Protein AF-A0AAV0GRJ3-F1 (afdb_monomer)

Mean predicted aligned error: 12.05 Å

Solvent-accessible surface area (backbone atoms only — not comparable to full-atom values): 4587 Å² total; per-residue (Å²): 124,64,69,80,80,45,62,66,64,61,56,45,55,55,55,68,68,43,93,72,78,51,74,65,56,54,49,53,50,33,53,37,25,51,77,70,70,37,55,67,60,24,49,51,51,51,49,50,47,63,68,44,82,89,46,82,82,54,74,63,58,62,48,51,53,54,49,51,56,53,57,58,64,75,76,113

Foldseek 3Di:
DCLPPHDLVVLVVVLVPDPDADPVSLVVSLVSCVVVVNNVVSVVSVVVQVVPPPDDPDPVVVVVVVVVVVVVVVVD

Organism: NCBI:txid586396

Nearest PDB structures (foldseek):
  5m72-assembly1_A  TM=6.741E-01  e=7.403E+00  Homo sapiens
  7sa1-assembly2_C  TM=3.817E-01  e=6.929E+00  Arabidopsis thaliana

Sequence (76 aa):
MYTRCGTISSA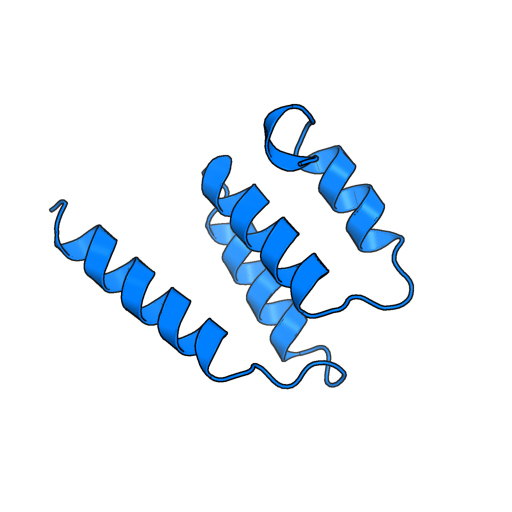RELFDRMPTKDIVAWKSMIDGYGIHGLGLEALNLFHTMLEERSVAPNSLTFRSLLSSYTVTATLA

Structure (mmCIF, N/CA/C/O backbone):
data_AF-A0AAV0GRJ3-F1
#
_entry.id   AF-A0AAV0GRJ3-F1
#
loop_
_atom_site.group_PDB
_atom_site.id
_atom_site.type_symbol
_atom_site.label_atom_id
_atom_site.label_alt_id
_atom_site.label_comp_id
_atom_site.label_asym_id
_atom_site.label_entity_id
_atom_site.label_seq_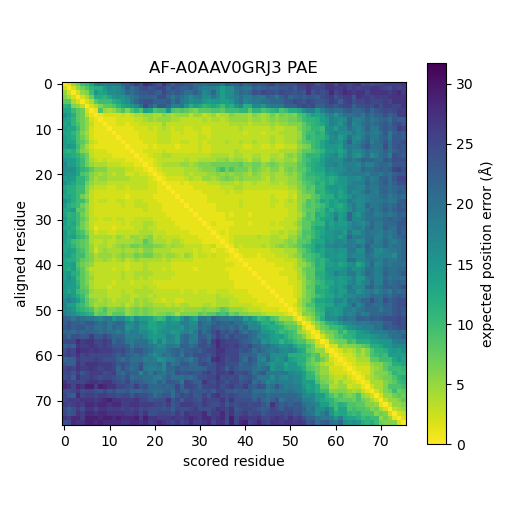id
_atom_site.pdbx_PDB_ins_code
_atom_site.Cartn_x
_atom_site.Cartn_y
_atom_site.Cartn_z
_atom_site.occupancy
_atom_site.B_iso_or_equiv
_atom_site.auth_seq_id
_atom_site.auth_comp_id
_atom_site.auth_asym_id
_atom_site.auth_atom_id
_atom_site.pdbx_PDB_model_num
ATOM 1 N N . MET A 1 1 ? -0.873 -11.445 -8.743 1.00 44.66 1 MET A N 1
ATOM 2 C CA . MET A 1 1 ? -1.120 -11.814 -10.159 1.00 44.66 1 MET A CA 1
ATOM 3 C C . MET A 1 1 ? -1.624 -10.641 -11.002 1.00 44.66 1 MET A C 1
ATOM 5 O O . MET A 1 1 ? -1.235 -10.573 -12.155 1.00 44.66 1 MET A O 1
ATOM 9 N N . TYR A 1 2 ? -2.375 -9.681 -10.444 1.00 42.97 2 TYR A N 1
ATOM 10 C CA . TYR A 1 2 ? -2.784 -8.460 -11.166 1.00 42.97 2 TYR A CA 1
ATOM 11 C C . TYR A 1 2 ? -1.689 -7.389 -11.316 1.00 42.97 2 TYR A C 1
ATOM 13 O O . TYR A 1 2 ? -1.743 -6.580 -12.231 1.00 42.97 2 TYR A O 1
ATOM 21 N N . THR A 1 3 ? -0.651 -7.415 -10.479 1.00 42.53 3 THR A N 1
ATOM 22 C CA . THR A 1 3 ? 0.433 -6.415 -10.478 1.00 42.53 3 THR A CA 1
ATOM 23 C C . THR A 1 3 ? 1.537 -6.660 -11.512 1.00 42.53 3 THR A C 1
ATOM 25 O O . THR A 1 3 ? 2.421 -5.823 -11.645 1.00 42.53 3 THR A O 1
ATOM 28 N N . ARG A 1 4 ? 1.515 -7.789 -12.244 1.00 44.38 4 ARG A N 1
ATOM 29 C CA . ARG A 1 4 ? 2.511 -8.094 -13.294 1.00 44.38 4 ARG A CA 1
ATOM 30 C C . ARG A 1 4 ? 2.076 -7.711 -14.714 1.00 44.38 4 ARG A C 1
ATOM 32 O O . ARG A 1 4 ? 2.929 -7.703 -15.592 1.00 44.38 4 ARG A O 1
ATOM 39 N N . CYS A 1 5 ? 0.797 -7.392 -14.940 1.00 51.38 5 CYS A N 1
ATOM 40 C CA . CYS A 1 5 ? 0.262 -7.130 -16.287 1.00 51.38 5 CYS A CA 1
ATOM 41 C C . CYS A 1 5 ? -0.766 -5.985 -16.376 1.00 51.38 5 CYS A C 1
ATOM 43 O O . CYS A 1 5 ? -1.253 -5.718 -17.469 1.00 51.38 5 CYS A O 1
ATOM 45 N N . GLY A 1 6 ? -1.129 -5.325 -15.274 1.00 55.84 6 GLY A N 1
ATOM 46 C CA . GLY A 1 6 ? -2.174 -4.300 -15.259 1.00 55.84 6 GLY A CA 1
ATOM 47 C C . GLY A 1 6 ? -1.702 -3.049 -14.539 1.00 55.84 6 GLY A C 1
ATOM 48 O O . GLY A 1 6 ? -1.065 -3.146 -13.492 1.00 55.84 6 GLY A O 1
ATOM 49 N N . THR A 1 7 ? -2.014 -1.891 -15.116 1.00 69.69 7 THR A N 1
ATOM 50 C CA . THR A 1 7 ? -1.812 -0.561 -14.535 1.00 69.69 7 THR A CA 1
ATOM 51 C C . THR A 1 7 ? -2.089 -0.574 -13.037 1.00 69.69 7 THR A C 1
ATOM 53 O O . THR A 1 7 ? -3.202 -0.888 -12.611 1.00 69.69 7 THR A O 1
ATOM 56 N N . ILE A 1 8 ? -1.085 -0.207 -12.235 1.00 81.12 8 ILE A N 1
ATOM 57 C CA . ILE A 1 8 ? -1.197 -0.061 -10.776 1.00 81.12 8 ILE A CA 1
ATOM 58 C C . ILE A 1 8 ? -2.422 0.779 -10.373 1.00 81.12 8 ILE A C 1
ATOM 60 O O . ILE A 1 8 ? -3.036 0.522 -9.343 1.00 81.12 8 ILE A O 1
ATOM 64 N N . SER A 1 9 ? -2.844 1.703 -11.241 1.00 81.56 9 SER A N 1
ATOM 65 C CA . SER A 1 9 ? -4.071 2.497 -11.146 1.00 81.56 9 SER A CA 1
ATOM 66 C C . SER A 1 9 ? -5.339 1.644 -11.036 1.00 81.56 9 SER A C 1
ATOM 68 O O . SER A 1 9 ? -6.153 1.865 -10.150 1.00 81.56 9 SER A O 1
ATOM 70 N N . SER A 1 10 ? -5.489 0.616 -11.874 1.00 83.06 10 SER A N 1
ATOM 71 C CA . SER A 1 10 ? -6.653 -0.281 -11.847 1.00 83.06 10 SER A CA 1
ATOM 72 C C . SER A 1 10 ? -6.639 -1.181 -10.611 1.00 83.06 10 SER A C 1
ATOM 74 O O . SER A 1 10 ? -7.682 -1.447 -10.018 1.00 83.06 10 SER A O 1
ATOM 76 N N . ALA A 1 11 ? -5.450 -1.627 -10.189 1.00 84.44 11 ALA A N 1
ATOM 77 C CA . ALA A 1 11 ? -5.292 -2.351 -8.930 1.00 84.44 11 ALA A CA 1
ATOM 78 C C . ALA A 1 11 ? -5.659 -1.459 -7.731 1.00 84.44 11 ALA A C 1
ATOM 80 O O . ALA A 1 11 ? -6.312 -1.926 -6.798 1.00 84.44 11 ALA A O 1
ATOM 81 N N . ARG A 1 12 ? -5.315 -0.165 -7.795 1.00 87.69 12 ARG A N 1
ATOM 82 C CA . ARG A 1 12 ? -5.665 0.821 -6.775 1.00 87.69 12 ARG A CA 1
ATOM 83 C C . ARG A 1 12 ? -7.167 1.099 -6.715 1.00 87.69 12 ARG A C 1
ATOM 85 O O . ARG A 1 12 ? -7.724 1.078 -5.625 1.00 87.69 12 ARG A O 1
ATOM 92 N N . GLU A 1 13 ? -7.834 1.279 -7.851 1.00 87.12 13 GLU A N 1
ATOM 93 C CA . GLU A 1 13 ? -9.295 1.443 -7.892 1.00 87.12 13 GLU A CA 1
ATOM 94 C C . GLU A 1 13 ? -10.021 0.245 -7.272 1.00 87.12 13 GLU A C 1
ATOM 96 O O . GLU A 1 13 ? -10.985 0.399 -6.519 1.00 87.12 13 GLU A O 1
ATOM 101 N N . LEU A 1 14 ? -9.553 -0.967 -7.576 1.00 86.25 14 LEU A N 1
ATOM 102 C CA . LEU A 1 14 ? -10.146 -2.189 -7.046 1.00 86.25 14 LEU A CA 1
ATOM 103 C C . LEU A 1 14 ? -9.921 -2.288 -5.536 1.00 86.25 14 LEU A C 1
ATOM 105 O O . LEU A 1 14 ? -10.858 -2.611 -4.811 1.00 86.25 14 LEU A O 1
ATOM 109 N N . PHE A 1 15 ? -8.721 -1.932 -5.073 1.00 87.62 15 PHE A N 1
ATOM 110 C CA . PHE A 1 15 ? -8.375 -1.832 -3.659 1.00 87.62 15 PHE A CA 1
ATOM 111 C C . PHE A 1 15 ? -9.258 -0.817 -2.917 1.00 87.62 15 PHE A C 1
ATOM 113 O O . PHE A 1 15 ? -9.804 -1.133 -1.860 1.00 87.62 15 PHE A O 1
ATOM 120 N N . ASP A 1 16 ? -9.480 0.369 -3.483 1.00 87.38 16 ASP A N 1
ATOM 121 C CA . ASP A 1 16 ? -10.318 1.410 -2.875 1.00 87.38 16 ASP A CA 1
ATOM 122 C C . ASP A 1 16 ? -11.765 0.977 -2.708 1.00 87.38 16 AS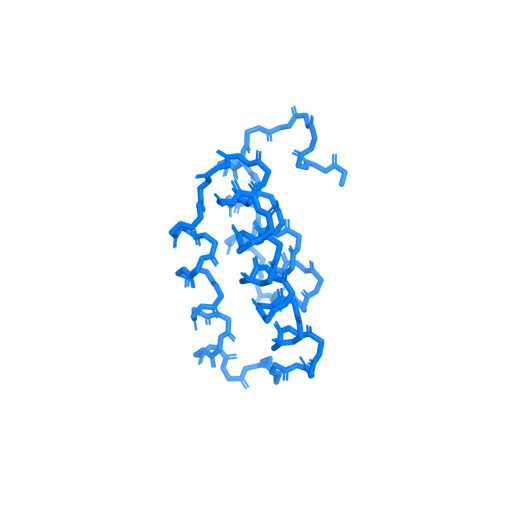P A C 1
ATOM 124 O O . ASP A 1 16 ? -12.371 1.231 -1.666 1.00 87.38 16 ASP A O 1
ATOM 128 N N . ARG A 1 17 ? -12.287 0.244 -3.692 1.00 87.44 17 ARG A N 1
ATOM 129 C CA . ARG A 1 17 ? -13.643 -0.306 -3.667 1.00 87.44 17 ARG A CA 1
ATOM 130 C C . ARG A 1 17 ? -13.823 -1.466 -2.687 1.00 87.44 17 ARG A C 1
ATOM 132 O O . ARG A 1 17 ? -14.964 -1.874 -2.476 1.00 87.44 17 ARG A O 1
ATOM 139 N N . MET A 1 18 ? -12.756 -2.013 -2.094 1.00 83.75 18 MET A N 1
ATOM 140 C CA . MET A 1 18 ? -12.883 -3.082 -1.099 1.00 83.75 18 MET A CA 1
ATOM 141 C C . MET A 1 18 ? -13.452 -2.511 0.212 1.00 83.75 18 MET A C 1
ATOM 143 O O . MET A 1 18 ? -12.796 -1.660 0.824 1.00 83.75 18 MET A O 1
ATOM 147 N N . PRO A 1 19 ? -14.632 -2.980 0.670 1.00 78.56 19 PRO A N 1
ATOM 148 C CA . PRO A 1 19 ? -15.252 -2.503 1.908 1.00 78.56 19 PRO A CA 1
ATOM 149 C C . PRO A 1 19 ? -14.453 -2.915 3.150 1.00 78.56 19 PRO A C 1
ATOM 151 O O . PRO A 1 19 ? -14.471 -2.222 4.161 1.00 78.56 19 PRO A O 1
ATOM 154 N N . THR A 1 20 ? -13.722 -4.026 3.061 1.00 79.00 20 THR A N 1
ATOM 155 C CA . THR A 1 20 ? -12.765 -4.495 4.060 1.00 79.00 20 THR A CA 1
ATOM 156 C C . THR A 1 20 ? -11.476 -4.884 3.350 1.00 79.00 20 THR A C 1
ATOM 158 O O . THR A 1 20 ? -11.490 -5.626 2.367 1.00 79.00 20 THR A O 1
ATOM 161 N N . LYS A 1 21 ? -10.352 -4.347 3.826 1.00 83.94 21 LYS A N 1
ATOM 162 C CA . LYS A 1 21 ? -9.021 -4.591 3.265 1.00 83.94 21 LYS A CA 1
ATOM 163 C C . LYS A 1 21 ? -8.246 -5.454 4.249 1.00 83.94 21 LYS A C 1
ATOM 165 O O . LYS A 1 21 ? -7.979 -5.030 5.371 1.00 83.94 21 LYS A O 1
ATOM 170 N N . ASP A 1 22 ? -7.924 -6.677 3.849 1.00 81.75 22 ASP A N 1
ATOM 171 C CA . ASP A 1 22 ? -7.106 -7.575 4.658 1.00 81.75 22 ASP A CA 1
ATOM 172 C C . ASP A 1 22 ? -5.605 -7.267 4.493 1.00 81.75 22 ASP A C 1
ATOM 174 O O . ASP A 1 22 ? -5.177 -6.561 3.576 1.00 81.75 22 ASP A O 1
ATOM 178 N N . ILE A 1 23 ? -4.774 -7.806 5.392 1.00 80.50 23 ILE A N 1
ATOM 179 C CA . ILE A 1 23 ? -3.306 -7.637 5.351 1.00 80.50 23 ILE A CA 1
ATOM 180 C C . ILE A 1 23 ? -2.728 -8.046 3.989 1.00 80.50 23 ILE A C 1
ATOM 182 O O . ILE A 1 23 ? -1.742 -7.467 3.531 1.00 80.50 23 ILE A O 1
ATOM 186 N N . VAL A 1 24 ? -3.336 -9.037 3.334 1.00 82.00 24 VAL A N 1
ATOM 187 C CA . VAL A 1 24 ? -2.885 -9.550 2.039 1.00 82.00 24 VAL A CA 1
ATOM 188 C C . VAL A 1 24 ? -3.161 -8.541 0.920 1.00 82.00 24 VAL A C 1
ATOM 190 O O . VAL A 1 24 ? -2.287 -8.345 0.074 1.00 82.00 24 VAL A O 1
ATOM 193 N N . ALA A 1 25 ? -4.305 -7.855 0.927 1.00 84.88 25 ALA A N 1
ATOM 194 C CA . ALA A 1 25 ? -4.644 -6.788 -0.011 1.00 84.88 25 ALA A CA 1
ATOM 195 C C . ALA A 1 25 ? -3.720 -5.576 0.160 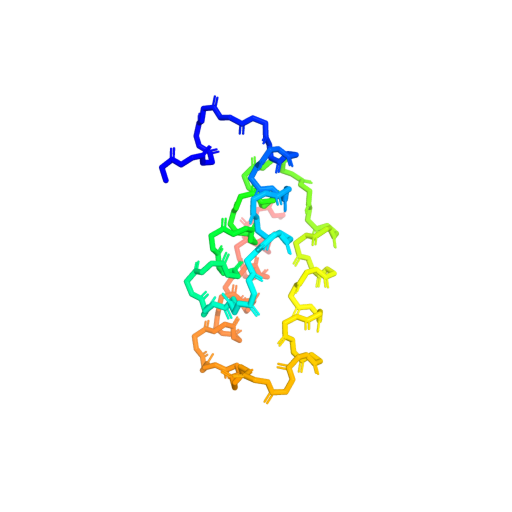1.00 84.88 25 ALA A C 1
ATOM 197 O O . ALA A 1 25 ? -3.162 -5.094 -0.829 1.00 84.88 25 ALA A O 1
ATOM 198 N N . TRP A 1 26 ? -3.488 -5.137 1.404 1.00 87.38 26 TRP A N 1
ATOM 199 C CA . TRP A 1 26 ? -2.535 -4.063 1.710 1.00 87.38 26 TRP A CA 1
ATOM 200 C C . TRP A 1 26 ? -1.138 -4.406 1.200 1.00 87.38 26 TRP A C 1
ATOM 202 O O . TRP A 1 26 ? -0.547 -3.646 0.433 1.00 87.38 26 TRP A O 1
ATOM 212 N N . LYS A 1 27 ? -0.637 -5.597 1.549 1.00 83.88 27 LYS A N 1
ATOM 213 C CA . LYS A 1 27 ? 0.669 -6.075 1.091 1.00 83.88 27 LYS A CA 1
ATOM 214 C C . LYS A 1 27 ? 0.751 -6.145 -0.431 1.00 83.88 27 LYS A C 1
ATOM 216 O O . LYS A 1 27 ? 1.740 -5.705 -1.004 1.00 83.88 27 LYS A O 1
ATOM 221 N N . SER A 1 28 ? -0.283 -6.666 -1.086 1.00 87.19 28 SER A N 1
ATOM 222 C CA . SER A 1 28 ? -0.313 -6.794 -2.545 1.00 87.19 28 SER A CA 1
ATOM 223 C C . SER A 1 28 ? -0.231 -5.438 -3.246 1.00 87.19 28 SER A C 1
ATOM 225 O O . SER A 1 28 ? 0.434 -5.337 -4.278 1.00 87.19 28 SER A O 1
ATOM 227 N N . MET A 1 29 ? -0.857 -4.395 -2.689 1.00 88.75 29 MET A N 1
ATOM 228 C CA . MET A 1 29 ? -0.745 -3.040 -3.231 1.00 88.75 29 MET A CA 1
ATOM 229 C C . MET A 1 29 ? 0.594 -2.377 -2.927 1.00 88.75 29 MET A C 1
ATOM 231 O O . MET A 1 29 ? 1.159 -1.756 -3.822 1.00 88.75 29 MET A O 1
ATOM 235 N N . ILE A 1 30 ? 1.134 -2.544 -1.718 1.00 87.06 30 ILE A N 1
ATOM 236 C CA . ILE A 1 30 ? 2.466 -2.035 -1.351 1.00 87.06 30 ILE A CA 1
ATOM 237 C C . ILE A 1 30 ? 3.543 -2.664 -2.248 1.00 87.06 30 ILE A C 1
ATOM 239 O O . ILE A 1 30 ? 4.350 -1.947 -2.836 1.00 87.06 30 ILE A O 1
ATOM 243 N N . ASP A 1 31 ? 3.512 -3.988 -2.425 1.00 85.00 31 ASP A N 1
ATOM 244 C CA . ASP A 1 31 ? 4.424 -4.706 -3.322 1.00 85.00 31 ASP A CA 1
ATOM 245 C C . ASP A 1 31 ? 4.220 -4.247 -4.782 1.00 85.00 31 ASP A C 1
ATOM 247 O O . ASP A 1 31 ? 5.184 -4.066 -5.526 1.00 85.00 31 ASP A O 1
ATOM 251 N N . GLY A 1 32 ? 2.967 -4.006 -5.192 1.00 86.75 32 GLY A N 1
ATOM 252 C CA . GLY A 1 32 ? 2.626 -3.450 -6.502 1.00 86.75 32 GLY A CA 1
ATOM 253 C C . GLY A 1 32 ? 3.241 -2.071 -6.745 1.00 86.75 32 GLY A C 1
ATOM 254 O O . GLY 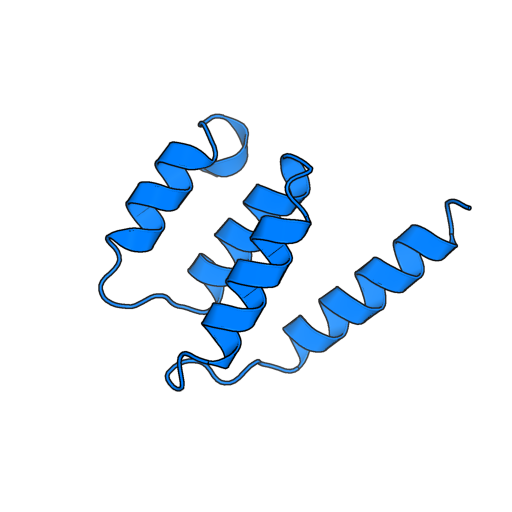A 1 32 ? 3.848 -1.859 -7.794 1.00 86.75 32 GLY A O 1
ATOM 255 N N . TYR A 1 33 ? 3.136 -1.158 -5.780 1.00 87.06 33 TYR A N 1
ATOM 256 C CA . TYR A 1 33 ? 3.764 0.160 -5.844 1.00 87.06 33 TYR A CA 1
ATOM 257 C C . TYR A 1 33 ? 5.297 0.065 -5.877 1.00 87.06 33 TYR A C 1
ATOM 259 O O . TYR A 1 33 ? 5.927 0.747 -6.685 1.00 87.06 33 TYR A O 1
ATOM 267 N N . GLY A 1 34 ? 5.891 -0.841 -5.091 1.00 84.12 34 GLY A N 1
ATOM 268 C CA . GLY A 1 34 ? 7.333 -1.100 -5.098 1.00 84.12 34 GLY A CA 1
ATOM 269 C C . GLY A 1 34 ? 7.860 -1.566 -6.460 1.00 84.12 34 GLY A C 1
ATOM 270 O O . GLY A 1 34 ? 8.863 -1.044 -6.939 1.00 84.12 34 GLY A O 1
ATOM 271 N N . ILE A 1 35 ? 7.149 -2.479 -7.134 1.00 84.44 35 ILE A N 1
ATOM 272 C CA . ILE A 1 35 ? 7.510 -2.958 -8.485 1.00 84.44 35 ILE A CA 1
ATOM 273 C C . ILE A 1 35 ? 7.461 -1.827 -9.527 1.00 84.44 35 ILE A C 1
ATOM 275 O O . ILE A 1 35 ? 8.240 -1.840 -10.477 1.00 84.44 35 ILE A O 1
ATOM 279 N N . HIS A 1 36 ? 6.576 -0.842 -9.351 1.00 81.44 36 HIS A N 1
ATOM 280 C CA . HIS A 1 36 ? 6.420 0.292 -10.270 1.00 81.44 36 HIS A CA 1
ATOM 281 C C . HIS A 1 36 ? 7.303 1.502 -9.911 1.00 81.44 36 HIS A C 1
ATOM 283 O O . HIS A 1 36 ? 7.188 2.543 -10.553 1.00 81.44 36 HIS A O 1
ATOM 289 N N . GLY A 1 37 ? 8.170 1.396 -8.896 1.00 84.00 37 GLY A N 1
ATOM 290 C CA . GLY A 1 37 ? 9.033 2.497 -8.448 1.00 84.00 37 GLY A CA 1
ATOM 291 C C . GLY A 1 37 ? 8.301 3.616 -7.694 1.00 84.00 37 GLY A C 1
ATOM 292 O O . GLY A 1 37 ? 8.881 4.668 -7.440 1.00 84.00 37 GLY A O 1
ATOM 293 N N . LEU A 1 38 ? 7.045 3.393 -7.302 1.00 84.12 38 LEU A N 1
ATOM 294 C CA . LEU A 1 38 ? 6.182 4.347 -6.596 1.00 84.12 38 LEU A CA 1
ATOM 295 C C . LEU A 1 38 ? 6.341 4.191 -5.075 1.00 84.12 38 LEU A C 1
ATOM 297 O O . LEU A 1 38 ? 5.417 3.827 -4.345 1.00 84.12 38 LEU A O 1
ATOM 301 N N . GLY A 1 39 ? 7.573 4.371 -4.596 1.00 82.44 39 GLY A N 1
ATOM 302 C CA . GLY A 1 39 ? 7.932 4.103 -3.201 1.00 82.44 39 GLY A CA 1
ATOM 303 C C . GLY A 1 39 ? 7.239 5.025 -2.191 1.00 82.44 39 GLY A C 1
ATOM 304 O O . GLY A 1 39 ? 6.917 4.588 -1.086 1.00 82.44 39 GLY A O 1
ATOM 305 N N . LEU A 1 40 ? 6.965 6.279 -2.563 1.00 84.75 40 LEU A N 1
ATOM 306 C CA . LEU A 1 40 ? 6.277 7.238 -1.691 1.00 84.75 40 LEU A CA 1
ATOM 307 C C . LEU A 1 40 ? 4.812 6.847 -1.478 1.00 84.75 40 LEU A C 1
ATOM 309 O O . LEU A 1 40 ? 4.293 6.920 -0.369 1.00 84.75 40 LEU A O 1
ATOM 313 N N . GLU A 1 41 ? 4.162 6.365 -2.526 1.00 86.62 41 GLU A N 1
ATOM 314 C CA . GLU A 1 41 ? 2.785 5.899 -2.544 1.00 86.62 41 GLU A CA 1
ATOM 315 C C . GLU A 1 41 ? 2.654 4.602 -1.748 1.00 86.62 41 GLU A C 1
ATOM 317 O O . GLU A 1 41 ? 1.698 4.4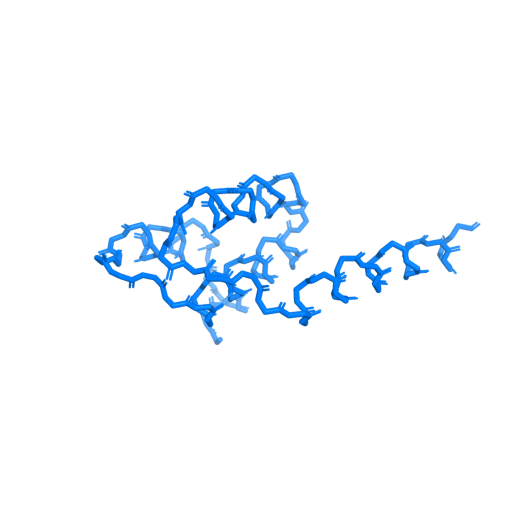42 -0.990 1.00 86.62 41 GLU A O 1
ATOM 322 N N . ALA A 1 42 ? 3.650 3.714 -1.848 1.00 86.69 42 ALA A N 1
ATOM 323 C CA . ALA A 1 42 ? 3.753 2.525 -1.009 1.00 86.69 42 ALA A CA 1
ATOM 324 C C . ALA A 1 42 ? 3.850 2.887 0.485 1.00 86.69 42 ALA A C 1
ATOM 326 O O . ALA A 1 42 ? 3.152 2.294 1.308 1.00 86.69 42 ALA A O 1
ATOM 327 N N . LEU A 1 43 ? 4.682 3.876 0.834 1.00 85.00 43 LEU A N 1
ATOM 328 C CA . LEU A 1 43 ? 4.842 4.356 2.211 1.00 85.00 43 LEU A CA 1
ATOM 329 C C . LEU A 1 43 ? 3.581 5.043 2.735 1.00 85.00 43 LEU A C 1
ATOM 331 O O . LEU A 1 43 ? 3.169 4.779 3.862 1.00 85.00 43 LEU A O 1
ATOM 335 N N . ASN A 1 44 ? 2.950 5.887 1.920 1.00 87.00 44 ASN A N 1
ATOM 336 C CA . ASN A 1 44 ? 1.709 6.555 2.288 1.00 87.00 44 ASN A CA 1
ATOM 337 C C . ASN A 1 44 ? 0.588 5.533 2.516 1.00 87.00 44 ASN A C 1
ATOM 339 O O . ASN A 1 44 ? -0.114 5.596 3.519 1.00 87.00 44 ASN A O 1
ATOM 343 N N . LEU A 1 45 ? 0.480 4.530 1.637 1.00 87.00 45 LEU A N 1
ATOM 344 C CA . LEU A 1 45 ? -0.480 3.441 1.791 1.00 87.00 45 LEU A CA 1
ATOM 345 C C . LEU A 1 45 ? -0.206 2.619 3.060 1.00 87.00 45 LEU A C 1
ATOM 347 O O . LEU A 1 45 ? -1.136 2.260 3.777 1.00 87.00 45 LEU A O 1
ATOM 351 N N . PHE A 1 46 ? 1.062 2.350 3.370 1.00 83.38 46 PHE A N 1
ATOM 352 C CA . PHE A 1 46 ? 1.441 1.686 4.613 1.00 83.38 46 PHE A CA 1
ATOM 353 C C . PHE A 1 46 ? 1.082 2.518 5.854 1.00 83.38 46 PHE A C 1
ATOM 355 O O . PHE A 1 46 ? 0.630 1.961 6.848 1.00 83.38 46 PHE A O 1
ATOM 362 N N . HIS A 1 47 ? 1.214 3.844 5.800 1.00 83.12 47 HIS A N 1
ATOM 363 C CA . HIS A 1 47 ? 0.772 4.718 6.886 1.00 83.12 47 HIS A CA 1
ATOM 364 C C . HIS A 1 47 ? -0.748 4.641 7.077 1.00 83.12 47 HIS A C 1
ATOM 366 O O . HIS A 1 47 ? -1.215 4.425 8.191 1.00 83.12 47 HIS A O 1
ATOM 372 N N . THR A 1 48 ? -1.520 4.718 5.988 1.00 84.44 48 THR A N 1
ATOM 373 C CA . THR A 1 48 ? -2.983 4.571 6.040 1.00 84.44 48 THR A CA 1
ATOM 374 C C . THR A 1 48 ? -3.399 3.213 6.614 1.00 84.44 48 THR A C 1
ATOM 376 O O . THR A 1 48 ? -4.336 3.144 7.402 1.00 84.44 48 THR A O 1
ATOM 379 N N . MET A 1 49 ? -2.669 2.140 6.289 1.00 80.88 49 MET A N 1
ATOM 380 C CA . MET A 1 49 ? -2.876 0.815 6.887 1.00 80.88 49 MET A CA 1
ATOM 381 C C . MET A 1 49 ? -2.702 0.826 8.414 1.00 80.88 49 MET A C 1
ATOM 383 O O . MET A 1 49 ? -3.412 0.108 9.108 1.00 80.88 49 MET A O 1
ATOM 387 N N . LEU A 1 50 ? -1.745 1.601 8.937 1.00 74.88 50 LEU A N 1
ATOM 388 C CA . LEU A 1 50 ? -1.485 1.712 10.377 1.00 74.88 50 LEU A CA 1
ATOM 389 C C . LEU A 1 50 ? -2.535 2.565 11.103 1.00 74.88 50 LEU A C 1
ATOM 391 O O . LEU A 1 50 ? -2.825 2.312 12.272 1.00 74.88 50 LEU A O 1
ATOM 395 N N . GLU A 1 51 ? -3.089 3.571 10.425 1.00 75.12 51 GLU A N 1
ATOM 396 C CA . GLU A 1 51 ? -4.154 4.429 10.955 1.00 75.12 51 GLU A CA 1
ATOM 397 C C . GLU A 1 51 ? -5.525 3.744 10.930 1.00 75.12 51 GLU A C 1
ATOM 399 O O . GLU A 1 51 ? -6.338 3.946 11.840 1.00 75.12 51 GLU A O 1
ATOM 404 N N . GLU A 1 52 ? -5.785 2.892 9.933 1.00 71.62 52 GLU A N 1
ATOM 405 C CA . GLU A 1 52 ? -6.945 2.007 9.929 1.00 71.62 52 GLU A CA 1
ATOM 406 C C . GLU A 1 52 ? -6.791 0.953 11.039 1.00 71.62 52 GLU A C 1
ATOM 408 O O . GLU A 1 52 ? -6.263 -0.143 10.869 1.00 71.62 52 GLU A O 1
ATOM 413 N N . ARG A 1 53 ? -7.317 1.307 12.218 1.00 55.34 53 ARG A N 1
ATOM 414 C CA . ARG A 1 53 ? -7.372 0.548 13.485 1.00 55.34 53 ARG A CA 1
ATOM 415 C C . ARG A 1 53 ? -7.925 -0.892 13.381 1.00 55.34 53 ARG A C 1
ATOM 417 O O . ARG A 1 53 ? -8.019 -1.578 14.396 1.00 55.34 53 ARG A O 1
ATOM 424 N N . SER A 1 54 ? -8.329 -1.330 12.188 1.00 53.84 54 SER A N 1
ATOM 425 C CA . SER A 1 54 ? -8.818 -2.666 11.830 1.00 53.84 54 SER A CA 1
ATOM 426 C C . SER A 1 54 ? -7.696 -3.674 11.551 1.00 53.84 54 SER A C 1
ATOM 428 O O . SER A 1 54 ? -7.967 -4.876 11.522 1.00 53.84 54 SER A O 1
ATOM 430 N N . VAL A 1 55 ? -6.447 -3.224 11.381 1.00 53.06 55 VAL A N 1
ATOM 431 C CA . VAL A 1 55 ? -5.316 -4.098 11.056 1.00 53.06 55 VAL A CA 1
ATOM 432 C C . VAL A 1 55 ? -4.162 -3.872 12.028 1.00 53.06 55 VAL A C 1
ATOM 434 O O . VAL A 1 55 ? -3.405 -2.914 11.916 1.00 53.06 55 VAL A O 1
ATOM 437 N N . ALA A 1 56 ? -3.982 -4.784 12.986 1.00 51.56 56 ALA A N 1
ATOM 438 C CA . ALA A 1 56 ? -2.759 -4.800 13.779 1.00 51.56 56 ALA A CA 1
ATOM 439 C C . ALA A 1 56 ? -1.570 -5.090 12.838 1.00 51.56 56 ALA A C 1
ATOM 441 O O . ALA A 1 56 ? -1.586 -6.116 12.148 1.00 51.56 56 ALA A O 1
ATOM 442 N N . PRO A 1 57 ? -0.545 -4.221 12.765 1.00 52.59 57 PRO A N 1
ATOM 443 C CA . PRO A 1 57 ? 0.648 -4.507 11.985 1.00 52.59 57 PRO A CA 1
ATOM 444 C C . PRO A 1 57 ? 1.347 -5.726 12.588 1.00 52.59 57 PRO A C 1
ATOM 446 O O . PRO A 1 57 ? 2.017 -5.647 13.616 1.00 52.59 57 PRO A O 1
ATOM 449 N N . ASN A 1 58 ? 1.177 -6.885 11.954 1.00 56.34 58 ASN A N 1
ATOM 450 C CA . ASN A 1 58 ? 1.896 -8.087 12.349 1.00 56.34 58 ASN A CA 1
ATOM 451 C C . ASN A 1 58 ? 3.405 -7.842 12.180 1.00 56.34 58 ASN A C 1
ATOM 453 O O . ASN A 1 58 ? 3.839 -7.181 11.236 1.00 56.34 58 ASN A O 1
ATOM 457 N N . SER A 1 59 ? 4.213 -8.411 13.079 1.00 57.00 59 SER A N 1
ATOM 458 C CA . SER A 1 59 ? 5.675 -8.227 13.184 1.00 57.00 59 SER A CA 1
ATOM 459 C C . SER A 1 59 ? 6.468 -8.421 11.879 1.00 57.00 59 SER A C 1
ATOM 461 O O . SER A 1 59 ? 7.602 -7.955 11.756 1.00 57.00 59 SER A O 1
ATOM 463 N N . LEU A 1 60 ? 5.870 -9.071 10.880 1.00 56.69 60 LEU A N 1
ATOM 464 C CA . LEU A 1 60 ? 6.412 -9.244 9.537 1.00 56.69 60 LEU A CA 1
ATOM 465 C C . LEU A 1 60 ? 6.518 -7.932 8.749 1.00 56.69 60 LEU A C 1
ATOM 467 O O . LEU A 1 60 ? 7.490 -7.767 8.015 1.00 56.69 60 LEU A O 1
ATOM 471 N N . THR A 1 61 ? 5.599 -6.978 8.922 1.00 58.00 61 THR A N 1
ATOM 472 C CA . THR A 1 61 ? 5.634 -5.723 8.152 1.00 58.00 61 THR A CA 1
ATOM 473 C C . THR A 1 61 ? 6.766 -4.807 8.616 1.00 58.00 61 THR A C 1
ATOM 475 O O . THR A 1 61 ? 7.470 -4.217 7.798 1.00 58.00 61 THR A O 1
ATOM 478 N N . PHE A 1 62 ? 7.040 -4.795 9.924 1.00 59.88 62 PHE A N 1
ATOM 479 C CA . PHE A 1 62 ? 8.218 -4.134 10.494 1.00 59.88 62 PHE A CA 1
ATOM 480 C C . PHE A 1 62 ? 9.527 -4.764 9.984 1.00 59.88 62 PHE A C 1
ATOM 482 O O . PHE A 1 62 ? 10.497 -4.072 9.677 1.00 59.88 62 PHE A O 1
ATOM 489 N N . ARG A 1 63 ? 9.539 -6.093 9.819 1.00 58.66 63 ARG A N 1
ATOM 490 C CA . ARG A 1 63 ? 10.701 -6.840 9.324 1.00 58.66 63 ARG A CA 1
ATOM 491 C C . ARG A 1 63 ? 10.964 -6.599 7.833 1.00 58.66 63 ARG A C 1
ATOM 493 O O . ARG A 1 63 ? 12.124 -6.523 7.434 1.00 58.66 63 ARG A O 1
ATOM 500 N N . SER A 1 64 ? 9.919 -6.422 7.022 1.00 57.03 64 SER A N 1
ATOM 501 C CA . SER A 1 64 ? 10.049 -6.053 5.606 1.00 57.03 64 SER A CA 1
ATOM 502 C C . SER A 1 64 ? 10.600 -4.638 5.409 1.00 57.03 64 SER A C 1
ATOM 504 O O . SER A 1 64 ? 11.426 -4.446 4.521 1.00 57.03 64 SER A O 1
ATOM 506 N N . LEU A 1 65 ? 10.235 -3.673 6.262 1.00 64.94 65 LEU A N 1
ATOM 507 C CA . LEU A 1 65 ? 10.806 -2.318 6.225 1.00 64.94 65 LEU A CA 1
ATOM 508 C C . LEU A 1 65 ? 12.296 -2.303 6.587 1.00 64.94 65 LEU A C 1
ATOM 510 O O . LEU A 1 65 ? 13.093 -1.695 5.874 1.00 64.94 65 LEU A O 1
ATOM 514 N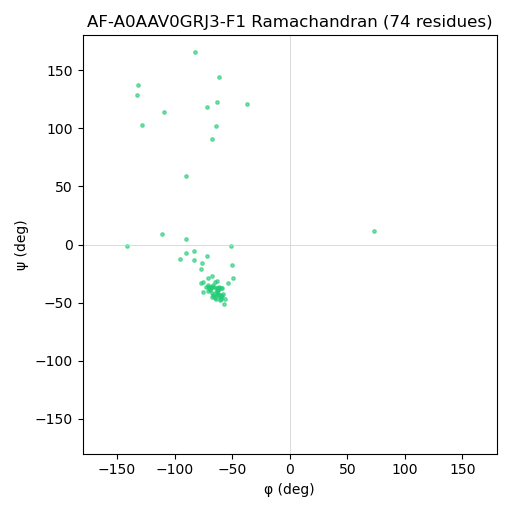 N . LEU A 1 66 ? 12.689 -3.031 7.639 1.00 61.41 66 LEU A N 1
ATOM 515 C CA . LEU A 1 66 ? 14.102 -3.191 8.002 1.00 61.41 66 LEU A CA 1
ATOM 516 C C . LEU A 1 66 ? 14.900 -3.883 6.891 1.00 61.41 66 LEU A C 1
ATOM 518 O O . LEU A 1 66 ? 15.980 -3.419 6.532 1.00 61.41 66 LEU A O 1
ATOM 522 N N . SER A 1 67 ? 14.347 -4.948 6.299 1.00 60.25 67 SER A N 1
ATOM 523 C CA . SER A 1 67 ? 14.991 -5.644 5.182 1.00 60.25 67 SER A CA 1
ATOM 524 C C . SER A 1 67 ? 15.152 -4.738 3.959 1.00 60.25 67 SER A C 1
ATOM 526 O O . SER A 1 67 ? 16.184 -4.795 3.293 1.00 60.25 67 SER A O 1
ATOM 528 N N . SER A 1 68 ? 14.161 -3.891 3.670 1.00 58.31 68 SER A N 1
ATOM 529 C CA . SER A 1 68 ? 14.226 -2.938 2.561 1.00 58.31 68 SER A CA 1
ATOM 530 C C . SER A 1 68 ? 15.365 -1.939 2.754 1.00 58.31 68 SER A C 1
ATOM 532 O O . SER A 1 68 ? 16.115 -1.696 1.814 1.00 58.31 68 SER A O 1
ATOM 534 N N . TYR A 1 69 ? 15.549 -1.428 3.975 1.00 59.38 69 TYR A N 1
ATOM 535 C CA . TYR A 1 69 ? 16.644 -0.508 4.295 1.00 59.38 69 TYR A CA 1
ATOM 536 C C . TYR A 1 69 ? 18.025 -1.180 4.202 1.00 59.38 69 TYR A C 1
ATOM 538 O O . TYR A 1 69 ? 18.986 -0.574 3.727 1.00 59.38 69 TYR A O 1
ATOM 546 N N . THR A 1 70 ? 18.135 -2.454 4.599 1.00 58.12 70 THR A N 1
ATOM 547 C CA . THR A 1 70 ? 19.394 -3.210 4.463 1.00 58.12 70 THR A CA 1
ATOM 548 C C . THR A 1 70 ? 19.738 -3.535 3.010 1.00 58.12 70 THR A C 1
ATOM 550 O O . THR A 1 70 ? 20.903 -3.463 2.624 1.00 58.12 70 THR A O 1
ATOM 553 N N . VAL A 1 71 ? 18.739 -3.835 2.174 1.00 56.97 71 VAL A N 1
ATOM 554 C CA . VAL A 1 71 ? 18.958 -4.123 0.748 1.00 56.97 71 VAL A CA 1
ATOM 555 C C . VAL A 1 71 ? 19.410 -2.866 0.000 1.00 56.97 71 VAL A C 1
ATOM 557 O O . VAL A 1 71 ? 20.307 -2.956 -0.832 1.00 56.97 71 VAL A O 1
ATOM 560 N N . THR A 1 72 ? 18.891 -1.683 0.3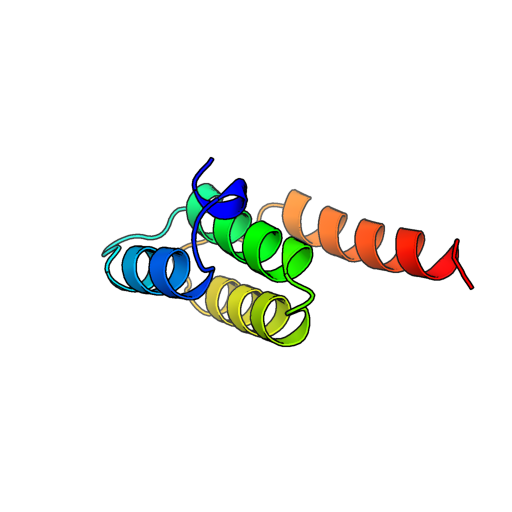46 1.00 53.16 72 THR A N 1
ATOM 561 C CA . THR A 1 72 ? 19.361 -0.416 -0.244 1.00 53.16 72 THR A CA 1
ATOM 562 C C . THR A 1 72 ? 20.764 -0.011 0.213 1.00 53.16 72 THR A C 1
ATOM 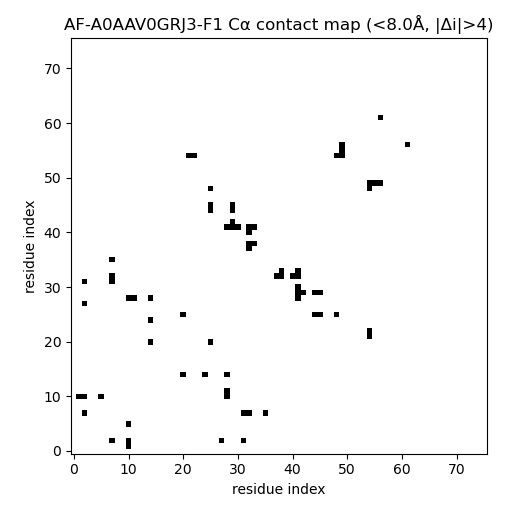564 O O . THR A 1 72 ? 21.486 0.603 -0.561 1.00 53.16 72 THR A O 1
ATOM 567 N N . ALA A 1 73 ? 21.188 -0.393 1.423 1.00 51.66 73 ALA A N 1
ATOM 568 C CA . ALA A 1 73 ? 22.545 -0.134 1.917 1.00 51.66 73 ALA A CA 1
ATOM 569 C C . ALA A 1 73 ? 23.612 -1.069 1.316 1.00 51.66 73 ALA A C 1
ATOM 571 O O . ALA A 1 73 ? 24.796 -0.784 1.421 1.00 51.66 73 ALA A O 1
ATOM 572 N N . THR A 1 74 ? 23.206 -2.180 0.692 1.00 50.28 74 THR A N 1
ATOM 573 C CA . THR A 1 74 ? 24.136 -3.131 0.049 1.00 50.28 74 THR A CA 1
ATOM 574 C C . THR A 1 74 ? 24.387 -2.782 -1.429 1.00 50.28 74 THR A C 1
ATOM 576 O O . THR A 1 74 ? 25.228 -3.397 -2.077 1.00 50.28 74 THR A O 1
ATOM 579 N N . LEU A 1 75 ? 23.651 -1.804 -1.975 1.00 50.91 75 LEU A N 1
ATOM 580 C CA . LEU A 1 75 ? 23.761 -1.333 -3.363 1.00 50.91 75 LEU A CA 1
ATOM 581 C C . LEU A 1 75 ? 24.352 0.088 -3.489 1.00 50.91 75 LEU A C 1
ATOM 583 O O . LEU A 1 75 ? 24.337 0.640 -4.588 1.00 50.91 75 LEU A O 1
ATOM 587 N N . ALA A 1 76 ? 24.868 0.662 -2.397 1.00 46.69 76 ALA A N 1
ATOM 588 C CA . ALA A 1 76 ? 25.643 1.907 -2.381 1.00 46.69 76 ALA A CA 1
ATOM 589 C C . ALA A 1 76 ? 27.096 1.606 -1.994 1.00 46.69 76 ALA A C 1
ATOM 591 O O . ALA A 1 76 ? 27.997 2.224 -2.601 1.00 46.69 76 ALA A O 1
#

Radius of gyration: 12.88 Å; Cα contacts (8 Å, |Δi|>4): 37; chains: 1; bounding box: 41×19×30 Å

pLDDT: mean 71.92, std 15.13, range [42.53, 88.75]

InterPro domains:
  IPR002885 Pentatricopeptide repeat [PF13041] (21-68)
  IPR002885 Pentatricopeptide repeat [PS51375] (22-57)
  IPR002885 Pentatricopeptide repeat [TIGR00756] (24-58)
  IPR011990 Tetratricopeptide-like helical domain superfamily [G3DSA:1.25.40.10] (1-75)
  IPR046960 Pentatricopeptide repeat-containing protein At4g14850-like, plant [PTHR47926] (1-68)

Secondary structure (DSSP, 8-state):
-GGGTS-HHHHHHHHHT-SS--HHHHHHHHHHHHHTT-HHHHHHHHHHHHHSTT----HHHHHHHHHHHHHHHT--